Protein AF-A0A4R8FDQ2-F1 (afdb_monomer)

pLDDT: mean 70.51, std 18.21, range [40.75, 93.19]

Organism: NCBI:txid364297

InterPro domains:
  IPR002104 Integrase, catalytic domain [PF00589] (28-75)
  IPR011010 DNA breaking-rejoining enzyme, catalytic core [SSF56349] (24-78)
  IPR013762 Integrase-like, catalytic domain superfamily [G3DSA:1.10.443.10] (6-94)

Sequence (103 aa):
NFDAFMRFRSSPSQERLAENSSFKRSSFQGTQHAHGLRKTRGVALAEAGASAHQIMSWLGHQTLKEAEHYTRQASRRRAVMGEEQEQNVATPAAPVATFPKKS

Secondary structure (DSSP, 8-state):
-HHHHHHHT---------TT---------TTHHHHHHHHHHHHHHHHTT--HHHHHHHHT-SSHHHHHHHHHHHHHHHHHH-----------------PPPP-

Radius of gyration: 25.76 Å; Cα contacts (8 Å, |Δi|>4): 38; chains: 1; bounding box: 75×60×48 Å

Mean predicted aligned error: 17.6 Å

Nearest PDB structures (foldseek):
  3crx-assembly1_A  TM=7.069E-01  e=3.692E+00  Punavirus P1
  5nr5-assembly1_A  TM=4.091E-01  e=9.363E+00  Dictyostelium discoideum
  1gjt-assembly1_A  TM=2.618E-01  e=4.448E+00  Streptococcus sp. 'group G'

Structure (mmCIF, N/CA/C/O backbone):
data_AF-A0A4R8FDQ2-F1
#
_entry.id   AF-A0A4R8FDQ2-F1
#
loop_
_atom_site.group_PDB
_atom_site.id
_atom_site.type_symbol
_atom_site.label_atom_id
_atom_site.label_alt_id
_atom_site.label_comp_id
_atom_site.label_asym_id
_atom_site.label_entity_id
_atom_site.label_seq_id
_atom_site.pdbx_PDB_ins_code
_atom_site.Cartn_x
_atom_site.Cartn_y
_atom_site.Cartn_z
_atom_site.occupancy
_atom_site.B_iso_or_equiv
_atom_site.auth_seq_id
_atom_site.auth_comp_id
_atom_site.auth_asym_id
_atom_site.auth_atom_id
_atom_site.pdbx_PDB_model_num
ATOM 1 N N . ASN A 1 1 ? 18.472 -52.272 28.893 1.00 53.50 1 ASN A N 1
ATOM 2 C CA . ASN A 1 1 ? 19.619 -51.344 28.972 1.00 53.50 1 ASN A CA 1
ATOM 3 C C . ASN A 1 1 ? 19.462 -50.307 27.858 1.00 53.50 1 ASN A C 1
ATOM 5 O O . ASN A 1 1 ? 19.851 -50.558 26.727 1.00 53.50 1 ASN A O 1
ATOM 9 N N . PHE A 1 2 ? 18.756 -49.212 28.154 1.00 46.47 2 PHE A N 1
ATOM 10 C CA . PHE A 1 2 ? 18.458 -48.115 27.215 1.00 46.47 2 PHE A CA 1
ATOM 11 C C . PHE A 1 2 ? 19.713 -47.287 26.873 1.00 46.47 2 PHE A C 1
ATOM 13 O O . PHE A 1 2 ? 19.806 -46.699 25.799 1.00 46.47 2 PHE A O 1
ATOM 20 N N . ASP A 1 3 ? 20.715 -47.329 27.753 1.00 49.69 3 ASP A N 1
ATOM 21 C CA . ASP A 1 3 ? 21.975 -46.594 27.636 1.00 49.69 3 ASP A CA 1
ATOM 22 C C . ASP A 1 3 ? 22.859 -47.119 26.483 1.00 49.69 3 ASP A C 1
ATOM 24 O O . ASP A 1 3 ? 23.480 -46.350 25.752 1.00 49.69 3 ASP A O 1
ATOM 28 N N . ALA A 1 4 ? 22.809 -48.429 26.205 1.00 53.66 4 ALA A N 1
ATOM 29 C CA . ALA A 1 4 ? 23.464 -49.027 25.035 1.00 53.66 4 ALA A CA 1
ATOM 30 C C . ALA A 1 4 ? 22.795 -48.649 23.693 1.00 53.66 4 ALA A C 1
ATOM 32 O O . ALA A 1 4 ? 23.474 -48.518 22.675 1.00 53.66 4 ALA A O 1
ATOM 33 N N . PHE A 1 5 ? 21.474 -48.425 23.681 1.00 50.97 5 PHE A N 1
ATOM 34 C CA . PHE A 1 5 ? 20.727 -48.028 22.478 1.00 50.97 5 PHE A CA 1
ATOM 35 C C . PHE A 1 5 ? 21.039 -46.582 22.057 1.00 50.97 5 PHE A C 1
ATOM 37 O O . PHE A 1 5 ? 21.187 -46.298 20.868 1.00 50.97 5 PHE A O 1
ATOM 44 N N . MET A 1 6 ? 21.224 -45.676 23.024 1.00 55.00 6 MET A N 1
ATOM 45 C CA . MET A 1 6 ? 21.571 -44.273 22.761 1.00 55.00 6 MET A CA 1
ATOM 46 C C . MET A 1 6 ? 22.985 -44.084 22.189 1.00 55.00 6 MET A C 1
ATOM 48 O O . MET A 1 6 ? 23.240 -43.096 21.504 1.00 55.00 6 MET A O 1
ATOM 52 N N . ARG A 1 7 ? 23.895 -45.044 22.391 1.00 56.84 7 ARG A N 1
ATOM 53 C CA . ARG A 1 7 ? 25.272 -44.979 21.872 1.00 56.84 7 ARG A CA 1
ATOM 54 C C . ARG A 1 7 ? 25.420 -45.518 20.440 1.00 56.84 7 ARG A C 1
ATOM 56 O O . ARG A 1 7 ? 26.376 -45.161 19.760 1.00 56.84 7 ARG A O 1
ATOM 63 N N . PHE A 1 8 ? 24.454 -46.302 19.947 1.00 44.78 8 PHE A N 1
ATOM 64 C CA . PHE A 1 8 ? 24.438 -46.842 18.576 1.00 44.78 8 PHE A CA 1
ATOM 65 C C . PHE A 1 8 ? 24.071 -45.795 17.507 1.00 44.78 8 PHE A C 1
ATOM 67 O O . PHE A 1 8 ? 24.439 -45.939 16.345 1.00 44.78 8 PHE A O 1
ATOM 74 N N . ARG A 1 9 ? 23.402 -44.696 17.883 1.00 50.88 9 ARG A N 1
ATOM 75 C CA . ARG A 1 9 ? 23.103 -43.585 16.956 1.00 50.88 9 ARG A CA 1
ATOM 76 C C . ARG A 1 9 ? 24.239 -42.570 16.809 1.00 50.88 9 ARG A C 1
ATOM 78 O O . ARG A 1 9 ? 24.118 -41.657 15.998 1.00 50.88 9 ARG A O 1
ATOM 85 N N . SER A 1 10 ? 25.343 -42.747 17.532 1.00 52.59 10 SER A N 1
ATOM 86 C CA . SER A 1 10 ? 26.522 -41.883 17.448 1.00 52.59 10 SER A CA 1
ATOM 87 C C . SER A 1 10 ? 27.630 -42.555 16.636 1.00 52.59 10 SER A C 1
ATOM 89 O O . SER A 1 10 ? 28.701 -42.849 17.157 1.00 52.59 10 SER A O 1
ATOM 91 N N . SER A 1 11 ? 27.369 -42.807 15.349 1.00 40.75 11 SER A N 1
ATOM 92 C CA . SER A 1 11 ? 28.437 -42.948 14.351 1.00 40.75 11 SER A CA 1
ATOM 93 C C . SER A 1 11 ? 28.555 -41.641 13.558 1.00 40.75 11 SER A C 1
ATOM 95 O O . SER A 1 11 ? 27.596 -41.259 12.883 1.00 40.75 11 SER A O 1
ATOM 97 N N . PRO A 1 12 ? 29.709 -40.950 13.620 1.00 54.16 12 PRO A N 1
ATOM 98 C CA . PRO A 1 12 ? 29.98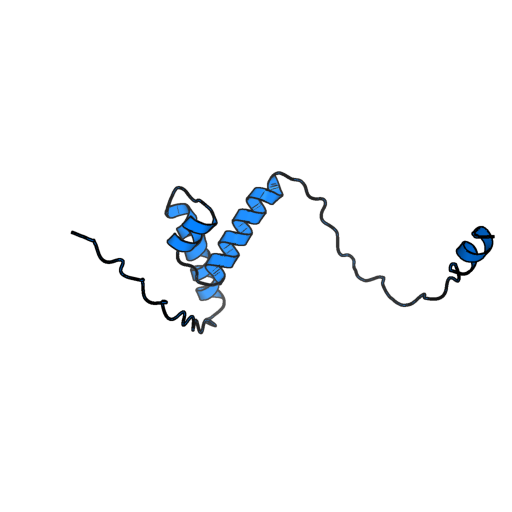0 -39.738 12.863 1.00 54.16 12 PRO A CA 1
ATOM 99 C C . PRO A 1 12 ? 30.370 -40.149 11.444 1.00 54.16 12 PRO A C 1
ATOM 101 O O . PRO A 1 12 ? 31.511 -40.500 11.168 1.00 54.16 12 PRO A O 1
ATOM 104 N N . SER A 1 13 ? 29.403 -40.185 10.535 1.00 51.81 13 SER A N 1
ATOM 105 C CA . SER A 1 13 ? 29.681 -40.447 9.121 1.00 51.81 13 SER A CA 1
ATOM 106 C C . SER A 1 13 ? 28.651 -39.762 8.238 1.00 51.81 13 SER A C 1
ATOM 108 O O . SER A 1 13 ? 27.797 -40.395 7.632 1.00 51.81 13 SER A O 1
ATOM 110 N N . GLN A 1 14 ? 28.725 -38.434 8.180 1.00 47.59 14 GLN A N 1
ATOM 111 C CA . GLN A 1 14 ? 28.471 -37.713 6.934 1.00 47.59 14 GLN A CA 1
ATOM 112 C C . GLN A 1 14 ? 29.042 -36.299 7.023 1.00 47.59 14 GLN A C 1
ATOM 114 O O . GLN A 1 14 ? 28.365 -35.310 7.282 1.00 47.59 14 GLN A O 1
ATOM 119 N N . GLU A 1 15 ? 30.341 -36.231 6.783 1.00 52.53 15 GLU A N 1
ATOM 120 C CA . GLU A 1 15 ? 30.971 -35.067 6.193 1.00 52.53 15 GLU A CA 1
ATOM 121 C C . GLU A 1 15 ? 30.586 -35.045 4.705 1.00 52.53 15 GLU A C 1
ATOM 123 O O . GLU A 1 15 ? 31.130 -35.800 3.897 1.00 52.53 15 GLU A O 1
ATOM 128 N N . ARG A 1 16 ? 29.578 -34.242 4.338 1.00 48.28 16 ARG A N 1
ATOM 129 C CA . ARG A 1 16 ? 29.372 -33.816 2.946 1.00 48.28 16 ARG A CA 1
ATOM 130 C C . ARG A 1 16 ? 28.538 -32.528 2.873 1.00 48.28 16 ARG A C 1
ATOM 132 O O . ARG A 1 16 ? 27.316 -32.558 2.885 1.00 48.28 16 ARG A O 1
ATOM 139 N N . LEU A 1 17 ? 29.255 -31.408 2.757 1.00 50.34 17 LEU A N 1
ATOM 140 C CA . LEU A 1 17 ? 28.852 -30.159 2.092 1.00 50.34 17 LEU A CA 1
ATOM 141 C C . LEU A 1 17 ? 27.563 -29.470 2.590 1.00 50.34 17 LEU A C 1
ATOM 143 O O . LEU A 1 17 ? 26.571 -29.399 1.870 1.00 50.34 17 LEU A O 1
ATOM 147 N N . ALA A 1 18 ? 27.613 -28.850 3.771 1.00 51.81 18 ALA A N 1
ATOM 148 C CA . ALA A 1 18 ? 26.618 -27.846 4.181 1.00 51.81 18 ALA A CA 1
ATOM 149 C C . ALA A 1 18 ? 27.240 -26.500 4.607 1.00 51.81 18 ALA A C 1
ATOM 151 O O . ALA A 1 18 ? 26.570 -25.655 5.198 1.00 51.81 18 ALA A O 1
ATOM 152 N N . GLU A 1 19 ? 28.504 -26.253 4.266 1.00 50.28 19 GLU A N 1
ATOM 153 C CA . GLU A 1 19 ? 29.170 -24.968 4.494 1.00 50.28 19 GLU A CA 1
ATOM 154 C C . GLU A 1 19 ? 28.892 -23.987 3.350 1.00 50.28 19 GLU A C 1
ATOM 156 O O . GLU A 1 19 ? 29.803 -23.556 2.670 1.00 50.28 19 GLU A O 1
ATOM 161 N N . ASN A 1 20 ? 27.630 -23.653 3.079 1.00 53.97 20 ASN A N 1
ATOM 162 C CA . ASN A 1 20 ? 27.304 -22.501 2.216 1.00 53.97 20 ASN A CA 1
ATOM 163 C C . ASN A 1 20 ? 26.012 -21.784 2.622 1.00 53.97 20 ASN A C 1
ATOM 165 O O . ASN A 1 20 ? 25.654 -20.758 2.046 1.00 53.97 20 ASN A O 1
ATOM 169 N N . SER A 1 21 ? 25.296 -22.263 3.637 1.00 50.06 21 SER A N 1
ATOM 170 C CA . SER A 1 21 ? 24.077 -21.603 4.093 1.00 50.06 21 SER A CA 1
ATOM 171 C C . SER A 1 21 ? 24.393 -20.643 5.232 1.00 50.06 21 SER A C 1
ATOM 173 O O . SER A 1 21 ? 23.980 -20.840 6.372 1.00 50.06 21 SER A O 1
ATOM 175 N N . SER A 1 22 ? 25.065 -19.539 4.891 1.00 47.28 22 SER A N 1
ATOM 176 C CA . SER A 1 22 ? 25.027 -18.292 5.669 1.00 47.28 22 SER A CA 1
ATOM 177 C C . SER A 1 22 ? 23.618 -17.683 5.582 1.00 47.28 22 SER A C 1
ATOM 179 O O . SER A 1 22 ? 23.410 -16.548 5.161 1.00 47.28 22 SER A O 1
ATOM 181 N N . PHE A 1 23 ? 22.596 -18.463 5.941 1.00 49.41 23 PHE A N 1
ATOM 182 C CA . PHE A 1 23 ? 21.248 -17.969 6.150 1.00 49.41 23 PHE A CA 1
ATOM 183 C C . PHE A 1 23 ? 21.252 -17.329 7.533 1.00 49.41 23 PHE A C 1
ATOM 185 O O . PHE A 1 23 ? 20.907 -17.951 8.540 1.00 49.41 23 PHE A O 1
ATOM 192 N N . LYS A 1 24 ? 21.752 -16.090 7.597 1.00 56.62 24 LYS A N 1
ATOM 193 C CA . LYS A 1 24 ? 21.672 -15.257 8.793 1.00 56.62 24 LYS A CA 1
ATOM 194 C C . LYS A 1 24 ? 20.198 -15.184 9.199 1.00 56.62 24 LYS A C 1
ATOM 196 O O . LYS A 1 24 ? 19.434 -14.426 8.610 1.00 56.62 24 LYS A O 1
ATOM 201 N N . ARG A 1 25 ? 19.794 -15.968 10.207 1.00 53.62 25 ARG A N 1
ATOM 202 C CA . ARG A 1 25 ? 18.549 -15.739 10.952 1.00 53.62 25 ARG A CA 1
ATOM 203 C C . ARG A 1 25 ? 18.680 -14.349 11.553 1.00 53.62 25 ARG A C 1
ATOM 205 O O . ARG A 1 25 ? 19.345 -14.181 12.571 1.00 53.62 25 ARG A O 1
ATOM 212 N N . SER A 1 26 ? 18.140 -13.343 10.871 1.00 59.38 26 SER A N 1
ATOM 213 C CA . SER A 1 26 ? 18.144 -11.977 11.371 1.00 59.38 26 SER A CA 1
ATOM 214 C C . SER A 1 26 ? 17.427 -11.982 12.715 1.00 59.38 26 SER A C 1
ATOM 216 O O . SER A 1 26 ? 16.243 -12.313 12.792 1.00 59.38 26 SER A O 1
ATOM 218 N N . SER A 1 27 ? 18.162 -11.664 13.776 1.00 51.91 27 SER A N 1
ATOM 219 C CA . SER A 1 27 ? 17.633 -11.435 15.114 1.00 51.91 27 SER A CA 1
ATOM 220 C C . SER A 1 27 ? 16.459 -10.455 15.029 1.00 51.91 27 SER A C 1
ATOM 222 O O . SER A 1 27 ? 16.630 -9.292 14.659 1.00 51.91 27 SER A O 1
ATOM 224 N N . PHE A 1 28 ? 15.261 -10.958 15.320 1.00 53.00 28 PHE A N 1
ATOM 225 C CA . PHE A 1 28 ? 13.979 -10.271 15.206 1.00 53.00 28 PHE A CA 1
ATOM 226 C C . PHE A 1 28 ? 13.882 -9.130 16.237 1.00 53.00 28 PHE A C 1
ATOM 228 O O . PHE A 1 28 ? 13.438 -9.318 17.365 1.00 53.00 28 PHE A O 1
ATOM 235 N N . GLN A 1 29 ? 14.343 -7.933 15.869 1.00 59.25 29 GLN A N 1
ATOM 236 C CA . G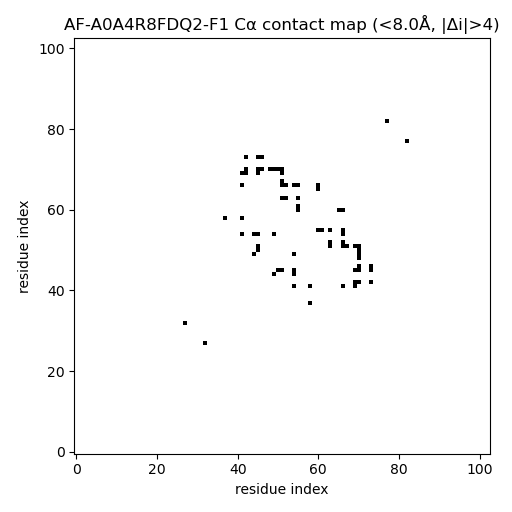LN A 1 29 ? 14.231 -6.718 16.689 1.00 59.25 29 GLN A CA 1
ATOM 237 C C . GLN A 1 29 ? 12.813 -6.121 16.578 1.00 59.25 29 GLN A C 1
ATOM 239 O O . GLN A 1 29 ? 12.502 -5.366 15.656 1.00 59.25 29 GLN A O 1
ATOM 244 N N . GLY A 1 30 ? 11.923 -6.519 17.488 1.00 54.34 30 GLY A N 1
ATOM 245 C CA . GLY A 1 30 ? 10.457 -6.529 17.346 1.00 54.34 30 GLY A CA 1
ATOM 246 C C . GLY A 1 30 ? 9.685 -5.233 17.039 1.00 54.34 30 GLY A C 1
ATOM 247 O O . GLY A 1 30 ? 8.472 -5.312 16.877 1.00 54.34 30 GLY A O 1
ATOM 248 N N . THR A 1 31 ? 10.309 -4.060 16.898 1.00 52.06 31 THR A N 1
ATOM 249 C CA . THR A 1 31 ? 9.584 -2.797 16.623 1.00 52.06 31 THR A CA 1
ATOM 250 C C . THR A 1 31 ? 9.795 -2.265 15.203 1.00 52.06 31 THR A C 1
ATOM 252 O O . THR A 1 31 ? 8.831 -1.871 14.546 1.00 52.06 31 THR A O 1
ATOM 255 N N . GLN A 1 32 ? 11.015 -2.344 14.663 1.00 56.38 32 GLN A N 1
ATOM 256 C CA . GLN A 1 32 ? 11.295 -1.998 13.260 1.00 56.38 32 GLN A CA 1
ATOM 257 C C . GLN A 1 32 ? 10.731 -3.041 12.284 1.00 56.38 32 GLN A C 1
ATOM 259 O O . GLN A 1 32 ? 10.333 -2.706 11.167 1.00 56.38 32 GLN A O 1
ATOM 264 N N . HIS A 1 33 ? 10.615 -4.297 12.726 1.00 62.09 33 HIS A N 1
ATOM 265 C CA . HIS A 1 33 ? 10.087 -5.381 11.904 1.00 62.09 33 HIS A CA 1
ATOM 266 C C . HIS A 1 33 ? 8.583 -5.247 11.654 1.00 62.09 33 HIS A C 1
ATOM 268 O O . HIS A 1 33 ? 8.163 -5.442 10.526 1.00 62.09 33 HIS A O 1
ATOM 274 N N . ALA A 1 34 ? 7.754 -4.858 12.631 1.00 73.38 34 ALA A N 1
ATOM 275 C CA . ALA A 1 34 ? 6.302 -4.773 12.418 1.00 73.38 34 ALA A CA 1
ATOM 276 C C . ALA A 1 34 ? 5.918 -3.696 11.386 1.00 73.38 34 ALA A C 1
ATOM 278 O O . ALA A 1 34 ? 5.115 -3.945 10.483 1.00 73.38 34 ALA A O 1
ATOM 279 N N . HIS A 1 35 ? 6.521 -2.507 11.488 1.00 80.88 35 HIS A N 1
ATOM 280 C CA . HIS A 1 35 ? 6.333 -1.448 10.495 1.00 80.88 35 HIS A CA 1
ATOM 281 C C . HIS A 1 35 ? 6.948 -1.837 9.142 1.00 80.88 35 HIS A C 1
ATOM 283 O O . HIS A 1 35 ? 6.316 -1.650 8.102 1.00 80.88 35 HIS A O 1
ATOM 289 N N . GLY A 1 36 ? 8.132 -2.460 9.160 1.00 83.25 36 GLY A N 1
ATOM 290 C CA . GLY A 1 36 ? 8.770 -3.019 7.970 1.00 83.25 36 GLY A CA 1
ATOM 291 C C . GLY A 1 36 ? 7.882 -4.031 7.246 1.00 83.25 36 GLY A C 1
ATOM 292 O O . GLY A 1 36 ? 7.690 -3.905 6.044 1.00 83.25 36 GLY A O 1
ATOM 293 N N . LEU A 1 37 ? 7.260 -4.961 7.974 1.00 85.62 37 LEU A N 1
ATOM 294 C CA . LEU A 1 37 ? 6.351 -5.979 7.444 1.00 85.62 37 LEU A CA 1
ATOM 295 C C . LEU A 1 37 ? 5.087 -5.367 6.825 1.00 85.62 37 LEU A C 1
ATOM 297 O O . LEU A 1 37 ? 4.631 -5.824 5.779 1.00 85.62 37 LEU A O 1
ATOM 301 N N . ARG A 1 38 ? 4.518 -4.311 7.428 1.00 88.75 38 ARG A N 1
ATOM 302 C CA . ARG A 1 38 ? 3.395 -3.587 6.800 1.00 88.75 38 ARG A CA 1
ATOM 303 C C . ARG A 1 38 ? 3.825 -2.925 5.499 1.00 88.75 38 ARG A C 1
ATOM 305 O O . ARG A 1 38 ? 3.112 -3.024 4.504 1.00 88.75 38 ARG A O 1
ATOM 312 N N . LYS A 1 39 ? 4.996 -2.287 5.498 1.00 89.06 39 LYS A N 1
ATOM 313 C CA . LYS A 1 39 ? 5.542 -1.627 4.312 1.00 89.06 39 LYS A CA 1
ATOM 314 C C . LYS A 1 39 ? 5.825 -2.627 3.193 1.00 89.06 39 LYS A C 1
ATOM 316 O O . LYS A 1 39 ? 5.414 -2.391 2.062 1.00 89.06 39 LYS A O 1
ATOM 321 N N . THR A 1 40 ? 6.476 -3.751 3.494 1.00 91.25 40 THR A N 1
ATOM 322 C CA . THR A 1 40 ? 6.763 -4.797 2.500 1.00 91.25 40 THR A CA 1
ATOM 323 C C . THR A 1 40 ? 5.479 -5.403 1.947 1.00 91.25 40 THR A C 1
ATOM 325 O O . THR A 1 40 ? 5.367 -5.572 0.737 1.00 91.25 40 THR A O 1
ATOM 328 N N . ARG A 1 41 ? 4.471 -5.646 2.793 1.00 91.56 41 ARG A N 1
ATOM 329 C CA . ARG A 1 41 ? 3.153 -6.110 2.344 1.00 91.56 41 ARG A CA 1
ATOM 330 C C . ARG A 1 41 ? 2.461 -5.109 1.417 1.00 91.56 41 ARG A C 1
ATOM 332 O O . ARG A 1 41 ? 1.909 -5.519 0.403 1.00 91.56 41 ARG A O 1
ATOM 339 N N . GLY A 1 42 ? 2.492 -3.816 1.744 1.00 92.06 42 GLY A N 1
ATOM 340 C CA . GLY A 1 42 ? 1.922 -2.763 0.896 1.00 92.06 42 GLY A CA 1
ATOM 341 C C . GLY A 1 42 ? 2.585 -2.683 -0.475 1.00 92.06 42 GLY A C 1
ATOM 342 O O . GLY A 1 42 ? 1.895 -2.588 -1.487 1.00 92.06 42 GLY A O 1
ATOM 343 N N . VAL A 1 43 ? 3.913 -2.814 -0.511 1.00 91.69 43 VAL A N 1
ATOM 344 C CA . VAL A 1 43 ? 4.681 -2.896 -1.760 1.00 91.69 43 VAL A CA 1
ATOM 345 C C . VAL A 1 43 ? 4.284 -4.130 -2.571 1.00 91.69 43 VAL A C 1
ATOM 347 O O . VAL A 1 43 ? 3.954 -3.983 -3.742 1.00 91.69 43 VAL A O 1
ATOM 350 N N . ALA A 1 44 ? 4.230 -5.313 -1.953 1.00 91.12 44 ALA A N 1
ATOM 351 C CA . ALA A 1 44 ? 3.870 -6.553 -2.643 1.00 91.12 44 ALA A CA 1
ATOM 352 C C . ALA A 1 44 ? 2.448 -6.508 -3.231 1.00 91.12 44 ALA A C 1
ATOM 354 O O . ALA A 1 44 ? 2.232 -6.925 -4.366 1.00 91.12 44 ALA A O 1
ATOM 355 N N . LEU A 1 45 ? 1.478 -5.957 -2.491 1.00 91.62 45 LEU A N 1
ATOM 356 C CA . LEU A 1 45 ? 0.110 -5.769 -2.986 1.00 91.62 45 LEU A CA 1
ATOM 357 C C . LEU A 1 45 ? 0.065 -4.801 -4.175 1.00 91.62 45 LEU A C 1
ATOM 359 O O . LEU A 1 45 ? -0.608 -5.075 -5.167 1.00 91.62 45 LEU A O 1
ATOM 363 N N . ALA A 1 46 ? 0.790 -3.684 -4.101 1.00 93.12 46 ALA A N 1
ATOM 364 C CA . ALA A 1 46 ? 0.845 -2.717 -5.193 1.00 93.12 46 ALA A CA 1
ATOM 365 C C . ALA A 1 46 ? 1.539 -3.286 -6.439 1.00 93.12 46 ALA A C 1
ATOM 367 O O . ALA A 1 46 ? 1.069 -3.075 -7.557 1.00 93.12 46 ALA A O 1
ATOM 368 N N . GLU A 1 47 ? 2.618 -4.048 -6.260 1.00 89.50 47 GLU A N 1
ATOM 369 C CA . GLU A 1 47 ? 3.321 -4.738 -7.344 1.00 89.50 47 GLU A CA 1
ATOM 370 C C . GLU A 1 47 ? 2.425 -5.783 -8.014 1.00 89.50 47 GLU A C 1
ATOM 372 O O . GLU A 1 47 ? 2.366 -5.806 -9.243 1.00 89.50 47 GLU A O 1
ATOM 377 N N . ALA A 1 48 ? 1.616 -6.509 -7.237 1.00 89.62 48 ALA A N 1
ATOM 378 C CA . ALA A 1 48 ? 0.578 -7.414 -7.735 1.00 89.62 48 ALA A CA 1
ATOM 379 C C . ALA A 1 48 ? -0.614 -6.707 -8.417 1.00 89.62 48 ALA A C 1
ATOM 381 O O . ALA A 1 48 ? -1.499 -7.375 -8.939 1.00 89.62 48 ALA A O 1
ATOM 382 N N . GLY A 1 49 ? -0.657 -5.368 -8.429 1.00 88.62 49 GLY A N 1
ATOM 383 C CA . GLY A 1 49 ? -1.711 -4.607 -9.104 1.00 88.62 49 GLY A CA 1
ATOM 384 C C . GLY A 1 49 ? -2.952 -4.327 -8.263 1.00 88.62 49 GLY A C 1
ATOM 385 O O . GLY A 1 49 ? -3.966 -3.909 -8.815 1.00 88.62 49 GLY A O 1
ATOM 386 N N . ALA A 1 50 ? -2.885 -4.507 -6.942 1.00 90.69 50 ALA A N 1
ATOM 387 C CA . ALA A 1 50 ? -3.992 -4.153 -6.064 1.00 90.69 50 ALA A CA 1
ATOM 388 C C . ALA A 1 50 ? -4.317 -2.651 -6.150 1.00 90.69 50 ALA A C 1
ATOM 390 O O . ALA A 1 50 ? -3.428 -1.792 -6.181 1.00 90.69 50 ALA A O 1
ATOM 391 N N . SER A 1 51 ? -5.608 -2.325 -6.137 1.00 92.00 51 SER A N 1
ATOM 392 C CA . SER A 1 51 ? -6.078 -0.943 -6.089 1.00 92.00 51 SER A CA 1
ATOM 393 C C . SER A 1 51 ? -5.784 -0.305 -4.727 1.00 92.00 51 SER A C 1
ATOM 395 O O . SER A 1 51 ? -5.656 -0.989 -3.708 1.00 92.00 51 SER A O 1
ATOM 397 N N . ALA A 1 52 ? -5.731 1.030 -4.676 1.00 91.94 52 ALA A N 1
ATOM 398 C CA . ALA A 1 52 ? -5.497 1.756 -3.424 1.00 91.94 52 ALA A CA 1
ATOM 399 C C . ALA A 1 52 ? -6.529 1.391 -2.337 1.00 91.94 52 ALA A C 1
ATOM 401 O O . ALA A 1 52 ? -6.172 1.240 -1.172 1.00 91.94 52 ALA A O 1
ATOM 402 N N . HIS A 1 53 ? -7.790 1.159 -2.716 1.00 92.75 53 HIS A N 1
ATOM 403 C CA . HIS A 1 53 ? -8.836 0.728 -1.786 1.00 92.75 53 HIS A CA 1
ATOM 404 C C . HIS A 1 53 ? -8.592 -0.684 -1.246 1.00 92.75 53 HIS A C 1
ATOM 406 O O . HIS A 1 53 ? -8.739 -0.903 -0.048 1.00 92.75 53 HIS A O 1
ATOM 412 N N . GLN A 1 54 ? -8.145 -1.624 -2.085 1.00 92.25 54 GLN A N 1
ATOM 413 C CA . GLN A 1 54 ? -7.788 -2.971 -1.628 1.00 92.25 54 GLN A CA 1
ATOM 414 C C . GLN A 1 54 ? -6.617 -2.923 -0.639 1.00 92.25 54 GLN A C 1
ATOM 416 O O . GLN A 1 54 ? -6.682 -3.531 0.428 1.00 92.25 54 GLN A O 1
ATOM 421 N N . ILE A 1 55 ? -5.570 -2.154 -0.947 1.00 92.38 55 ILE A N 1
ATOM 422 C CA . ILE A 1 55 ? -4.421 -1.961 -0.049 1.00 92.38 55 ILE A CA 1
ATOM 423 C C . ILE A 1 55 ? -4.872 -1.342 1.282 1.00 92.38 55 ILE A C 1
ATOM 425 O O . ILE A 1 55 ? -4.433 -1.774 2.348 1.00 92.38 55 ILE A O 1
ATOM 429 N N . MET A 1 56 ? -5.789 -0.375 1.232 1.00 93.06 56 MET A N 1
ATOM 430 C CA . MET A 1 56 ? -6.365 0.266 2.413 1.00 93.06 56 MET A CA 1
ATOM 431 C C . MET A 1 56 ? -7.123 -0.732 3.295 1.00 93.06 56 MET A C 1
ATOM 433 O O . MET A 1 56 ? -6.876 -0.767 4.498 1.00 93.06 56 MET A O 1
ATOM 437 N N . SER A 1 57 ? -7.964 -1.593 2.709 1.00 92.81 57 SER A N 1
ATOM 438 C CA . SER A 1 57 ? -8.679 -2.651 3.438 1.00 92.81 57 SER A CA 1
ATOM 439 C C . SER A 1 57 ? -7.731 -3.652 4.103 1.00 92.81 57 SER A C 1
ATOM 441 O O . SER A 1 57 ? -7.988 -4.094 5.219 1.00 92.81 57 SER A O 1
ATOM 443 N N . TRP A 1 58 ? -6.618 -3.995 3.448 1.00 89.50 58 TRP A N 1
ATOM 444 C CA . TRP A 1 58 ? -5.648 -4.960 3.972 1.00 89.50 58 TRP A CA 1
ATOM 445 C C . TRP A 1 58 ? -4.730 -4.403 5.065 1.00 89.50 58 TRP A C 1
ATOM 447 O O . TRP A 1 58 ? -4.308 -5.155 5.946 1.00 89.50 58 TRP A O 1
ATOM 457 N N . LEU A 1 59 ? -4.366 -3.121 4.986 1.00 89.50 59 LEU A N 1
ATOM 458 C CA . LEU A 1 59 ? -3.402 -2.491 5.896 1.00 89.50 59 LEU A CA 1
ATOM 459 C C . LEU A 1 59 ? -4.056 -1.632 6.985 1.00 89.50 59 LEU A C 1
ATOM 461 O O . LEU A 1 59 ? -3.392 -1.307 7.971 1.00 89.50 59 LEU A O 1
ATOM 465 N N . GLY A 1 60 ? -5.336 -1.284 6.825 1.00 90.25 60 GLY A N 1
ATOM 466 C CA . GLY A 1 60 ? -6.063 -0.409 7.742 1.00 90.25 60 GLY A CA 1
ATOM 467 C C . GLY A 1 60 ? -5.585 1.042 7.681 1.00 90.25 60 GLY A C 1
ATOM 468 O O . GLY A 1 60 ? -5.541 1.714 8.710 1.00 90.25 60 GLY A O 1
ATOM 469 N N . HIS A 1 61 ? -5.172 1.517 6.502 1.00 90.62 61 HIS A N 1
ATOM 470 C CA . HIS A 1 61 ? -4.780 2.915 6.318 1.00 90.62 61 HIS A CA 1
ATOM 471 C C . HIS A 1 61 ? -5.982 3.838 6.522 1.00 90.62 61 HIS A C 1
ATOM 473 O O . HIS A 1 61 ? -7.050 3.605 5.964 1.00 90.62 61 HIS A O 1
ATOM 479 N N . GLN A 1 62 ? -5.796 4.902 7.303 1.00 86.94 62 GLN A N 1
ATOM 480 C CA . GLN A 1 62 ? -6.851 5.890 7.553 1.00 86.94 62 GLN A CA 1
ATOM 481 C C . GLN A 1 62 ? -7.029 6.854 6.380 1.00 86.94 62 GLN A C 1
ATOM 483 O O . GLN A 1 62 ? -8.091 7.447 6.217 1.00 86.94 62 GLN A O 1
ATOM 488 N N . THR A 1 63 ? -5.984 7.030 5.569 1.00 90.06 63 THR A N 1
ATOM 489 C CA . THR A 1 63 ? -5.987 7.991 4.469 1.00 90.06 63 THR A CA 1
ATOM 490 C C . THR A 1 63 ? -5.699 7.311 3.140 1.00 90.06 63 THR A C 1
ATOM 492 O O . THR A 1 63 ? -4.854 6.420 3.032 1.00 90.06 63 THR A O 1
ATOM 495 N N . LEU A 1 64 ? -6.364 7.794 2.091 1.00 91.31 64 LEU A N 1
ATOM 496 C CA . LEU A 1 64 ? -6.139 7.326 0.725 1.00 91.31 64 LEU A CA 1
ATOM 497 C C . LEU A 1 64 ? -4.704 7.608 0.255 1.00 91.31 64 LEU A C 1
ATOM 499 O O . LEU A 1 64 ? -4.108 6.798 -0.450 1.00 91.31 64 LEU A O 1
ATOM 503 N N . LYS A 1 65 ? -4.118 8.722 0.708 1.00 91.44 65 LYS A N 1
ATOM 504 C CA . LYS A 1 65 ? -2.763 9.156 0.348 1.00 91.44 65 LYS A CA 1
ATOM 505 C C . LYS A 1 65 ? -1.693 8.118 0.702 1.00 91.44 65 LYS A C 1
ATOM 507 O O . LYS A 1 65 ? -0.742 7.944 -0.057 1.00 91.44 65 LYS A O 1
ATOM 512 N N . GLU A 1 66 ? -1.847 7.425 1.830 1.00 89.19 66 GLU A N 1
ATOM 513 C CA . GLU A 1 66 ? 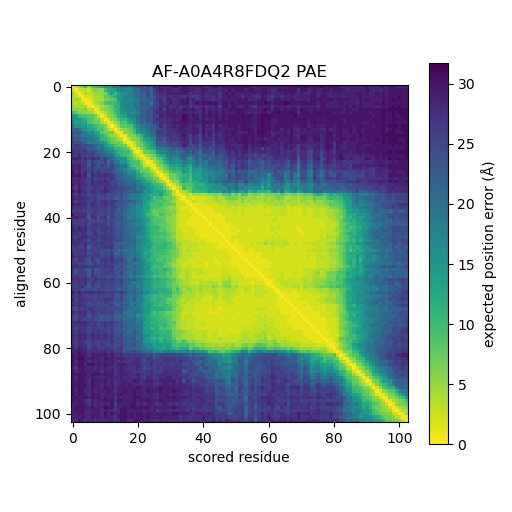-0.926 6.359 2.243 1.00 89.19 66 GLU A CA 1
ATOM 514 C C . GLU A 1 66 ? -1.008 5.143 1.316 1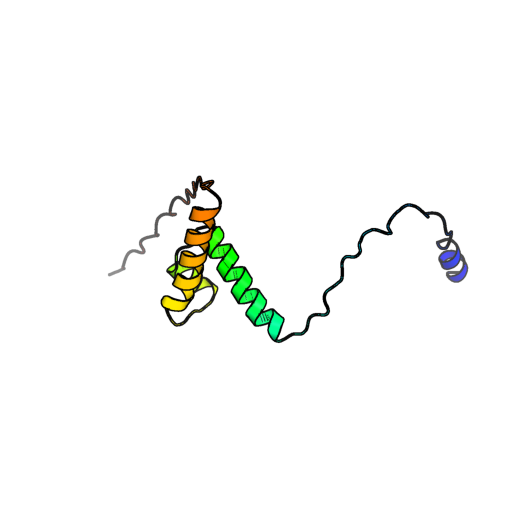.00 89.19 66 GLU A C 1
ATOM 516 O O . GLU A 1 66 ? 0.021 4.596 0.927 1.00 89.19 66 GLU A O 1
ATOM 521 N N . ALA A 1 67 ? -2.214 4.751 0.900 1.00 89.94 67 ALA A N 1
ATOM 522 C CA . ALA A 1 67 ? -2.397 3.644 -0.033 1.00 89.94 67 ALA A CA 1
ATOM 523 C C . ALA A 1 67 ? -1.927 4.001 -1.456 1.00 89.94 67 ALA A C 1
ATOM 525 O O . ALA A 1 67 ? -1.254 3.205 -2.111 1.00 89.94 67 ALA A O 1
ATOM 526 N N . GLU A 1 68 ? -2.214 5.222 -1.914 1.00 93.19 68 GLU A N 1
ATOM 527 C CA . GLU A 1 68 ? -1.751 5.737 -3.208 1.00 93.19 68 GLU A CA 1
ATOM 528 C C . GLU A 1 68 ? -0.230 5.829 -3.306 1.00 93.19 68 GLU A C 1
ATOM 530 O O . GLU A 1 68 ? 0.333 5.703 -4.392 1.00 93.19 68 GLU A O 1
ATOM 535 N N . HIS A 1 69 ? 0.460 6.060 -2.189 1.00 93.19 69 HIS A N 1
ATOM 536 C CA . HIS A 1 69 ? 1.917 6.082 -2.184 1.00 93.19 69 HIS A CA 1
ATOM 537 C C . HIS A 1 69 ? 2.496 4.766 -2.726 1.00 93.19 69 HIS A C 1
ATOM 539 O O . HIS A 1 69 ? 3.402 4.794 -3.563 1.00 93.19 69 HIS A O 1
ATOM 545 N N . TYR A 1 70 ? 1.934 3.627 -2.309 1.00 92.06 70 TYR A N 1
ATOM 546 C CA . TYR A 1 70 ? 2.375 2.311 -2.766 1.00 92.06 70 TYR A CA 1
ATOM 547 C C . TYR A 1 70 ? 2.058 2.075 -4.242 1.00 92.06 70 TYR A C 1
ATOM 549 O O . TYR A 1 70 ? 2.934 1.634 -4.986 1.00 92.06 70 TYR A O 1
ATOM 557 N N . THR A 1 71 ? 0.849 2.419 -4.696 1.00 91.81 71 THR A N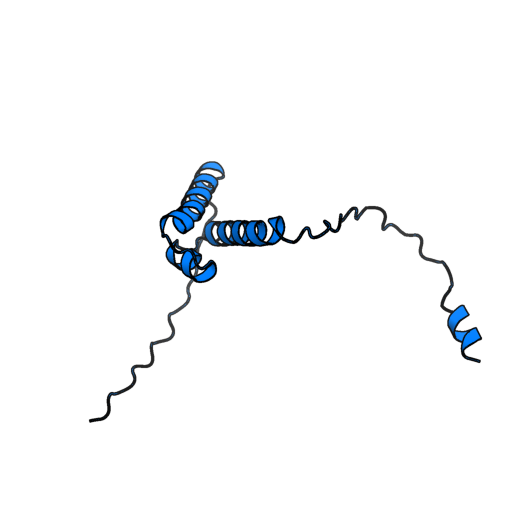 1
ATOM 558 C CA . THR A 1 71 ? 0.464 2.234 -6.105 1.00 91.81 71 THR A CA 1
ATOM 559 C C . THR A 1 71 ? 1.309 3.104 -7.033 1.00 91.81 71 THR A C 1
ATOM 561 O O . THR A 1 71 ? 1.854 2.599 -8.008 1.00 91.81 71 THR A O 1
ATOM 564 N N . ARG A 1 72 ? 1.533 4.380 -6.688 1.00 92.44 72 ARG A N 1
ATOM 565 C CA . ARG A 1 72 ? 2.406 5.291 -7.452 1.00 92.44 72 ARG A CA 1
ATOM 566 C C . ARG A 1 72 ? 3.849 4.792 -7.506 1.00 92.44 72 ARG A C 1
ATOM 568 O O . ARG A 1 72 ? 4.503 4.923 -8.541 1.00 92.44 72 ARG A O 1
ATOM 575 N N . GLN A 1 73 ? 4.360 4.237 -6.405 1.00 90.88 73 GLN A N 1
ATOM 576 C CA . GLN A 1 73 ? 5.701 3.656 -6.374 1.00 90.88 73 GLN A CA 1
ATOM 577 C C . GLN A 1 73 ? 5.797 2.433 -7.294 1.00 90.88 73 GLN A C 1
ATOM 579 O O . GLN A 1 73 ? 6.760 2.333 -8.055 1.00 90.88 73 GLN A O 1
ATOM 584 N N . ALA A 1 74 ? 4.803 1.543 -7.264 1.00 89.75 74 ALA A N 1
ATOM 585 C CA . ALA A 1 74 ? 4.745 0.384 -8.149 1.00 89.75 74 ALA A CA 1
ATOM 586 C C . ALA A 1 74 ? 4.641 0.802 -9.625 1.00 89.75 74 ALA A C 1
ATOM 588 O O . ALA A 1 74 ? 5.422 0.325 -10.443 1.00 89.75 74 ALA A O 1
ATOM 589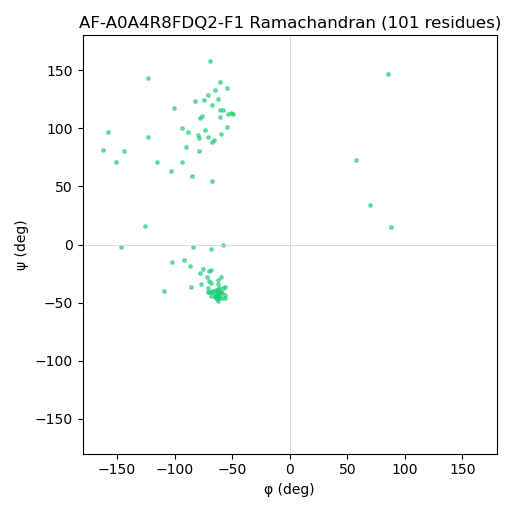 N N . SER A 1 75 ? 3.769 1.758 -9.962 1.00 87.62 75 SER A N 1
ATOM 590 C CA . SER A 1 75 ? 3.649 2.300 -11.323 1.00 87.62 75 SER A CA 1
ATOM 591 C C . SER A 1 75 ? 4.959 2.910 -11.820 1.00 87.62 75 SER A C 1
ATOM 593 O O . SER A 1 75 ? 5.363 2.659 -12.950 1.00 87.62 75 SER A O 1
ATOM 595 N N . ARG A 1 76 ? 5.671 3.659 -10.965 1.00 88.94 76 ARG A N 1
ATOM 596 C CA . ARG A 1 76 ? 6.991 4.206 -11.309 1.00 88.94 76 ARG A CA 1
ATOM 597 C C . ARG A 1 76 ? 8.004 3.099 -11.592 1.00 88.94 76 ARG A C 1
ATOM 599 O O . ARG A 1 76 ? 8.779 3.227 -12.529 1.00 88.94 76 ARG A O 1
ATOM 606 N N . ARG A 1 77 ? 8.017 2.034 -10.786 1.00 86.81 77 ARG A N 1
ATOM 607 C CA . ARG A 1 77 ? 8.912 0.889 -11.011 1.00 86.81 77 ARG A CA 1
ATOM 608 C C . ARG A 1 77 ? 8.598 0.193 -12.330 1.00 86.81 77 ARG A C 1
ATOM 610 O O . ARG A 1 77 ? 9.524 -0.056 -13.086 1.00 86.81 77 ARG A O 1
ATOM 617 N N . ARG A 1 78 ? 7.321 -0.047 -12.641 1.00 84.50 78 ARG A N 1
ATOM 618 C CA . ARG A 1 78 ? 6.907 -0.648 -13.923 1.00 84.50 78 ARG A CA 1
ATOM 619 C C . ARG A 1 78 ? 7.365 0.184 -15.118 1.00 84.50 78 ARG A C 1
ATOM 621 O O . ARG A 1 78 ? 8.006 -0.352 -16.010 1.00 84.50 78 ARG A O 1
ATOM 628 N N . ALA A 1 79 ? 7.163 1.500 -15.056 1.00 85.31 79 ALA A N 1
ATOM 629 C CA . ALA A 1 79 ? 7.603 2.415 -16.108 1.00 85.31 79 ALA A CA 1
ATOM 630 C C . ALA A 1 79 ? 9.127 2.393 -16.345 1.00 85.31 79 ALA A C 1
ATOM 632 O O . ALA A 1 79 ? 9.576 2.683 -17.448 1.00 85.31 79 ALA A O 1
ATOM 633 N N . VAL A 1 80 ? 9.926 2.070 -15.320 1.00 88.12 80 VAL A N 1
ATOM 634 C CA . VAL A 1 80 ? 11.391 1.962 -15.432 1.00 88.12 80 VAL A CA 1
ATOM 635 C C . VAL A 1 80 ? 11.832 0.577 -15.915 1.00 88.12 80 VAL A C 1
ATOM 637 O O . VAL A 1 80 ? 12.809 0.487 -16.651 1.00 88.12 80 VAL A O 1
ATOM 640 N N . MET A 1 81 ? 11.145 -0.492 -15.502 1.00 79.06 81 MET A N 1
ATOM 641 C CA . MET A 1 81 ? 11.578 -1.875 -15.753 1.00 79.06 81 MET A CA 1
ATOM 642 C C . MET A 1 81 ? 11.003 -2.489 -17.043 1.00 79.06 81 MET A C 1
ATOM 644 O O . MET A 1 81 ? 11.520 -3.510 -17.485 1.00 79.06 81 MET A O 1
ATOM 648 N N . GLY A 1 82 ? 9.994 -1.871 -17.669 1.00 63.31 82 GLY A N 1
ATOM 649 C CA . GLY A 1 82 ? 9.316 -2.418 -18.850 1.00 63.31 82 GLY A CA 1
ATOM 650 C C . GLY A 1 82 ? 8.181 -3.385 -18.483 1.00 63.31 82 GLY A C 1
ATOM 651 O O . GLY A 1 82 ? 8.213 -4.047 -17.448 1.00 63.31 82 GLY A O 1
ATOM 652 N N . GLU A 1 83 ? 7.130 -3.394 -19.302 1.00 59.00 83 GLU A N 1
ATOM 653 C CA . GLU A 1 83 ? 5.833 -4.021 -19.020 1.00 59.00 83 GLU A CA 1
ATOM 654 C C . GLU A 1 83 ? 5.875 -5.557 -19.168 1.00 59.00 83 GLU A C 1
ATOM 656 O O . GLU A 1 83 ? 5.886 -6.074 -20.280 1.00 59.00 83 GLU A O 1
ATOM 661 N N . GLU A 1 84 ? 5.777 -6.299 -18.065 1.00 56.41 84 GLU A N 1
ATOM 662 C CA . GLU A 1 84 ? 5.147 -7.626 -18.068 1.00 56.41 84 GLU A CA 1
ATOM 663 C C . GLU A 1 84 ? 4.011 -7.614 -17.045 1.00 56.41 84 GLU A C 1
ATOM 665 O O . GLU A 1 84 ? 4.223 -7.836 -15.854 1.00 56.41 84 GLU A O 1
ATOM 670 N N . GLN A 1 85 ? 2.794 -7.298 -17.499 1.00 51.50 85 GLN A N 1
ATOM 671 C CA . GLN A 1 85 ? 1.572 -7.524 -16.727 1.00 51.50 85 GLN A CA 1
ATOM 672 C C . GLN A 1 85 ? 0.402 -7.928 -17.631 1.00 51.50 85 GLN A C 1
ATOM 674 O O . GLN A 1 85 ? -0.494 -7.142 -17.930 1.00 51.50 85 GLN A O 1
ATOM 679 N N . GLU A 1 86 ? 0.365 -9.208 -18.001 1.00 49.50 86 GLU A N 1
ATOM 68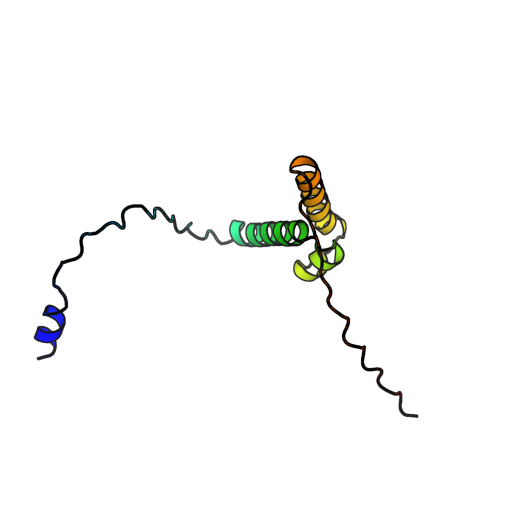0 C CA . GLU A 1 86 ? -0.899 -9.890 -18.282 1.00 49.50 86 GLU A CA 1
ATOM 681 C C . GLU A 1 86 ? -1.638 -10.104 -16.954 1.00 49.50 86 GLU A C 1
ATOM 683 O O . GLU A 1 86 ? -1.432 -11.084 -16.242 1.00 49.50 86 GLU A O 1
ATOM 688 N N . GLN A 1 87 ? -2.502 -9.160 -16.579 1.00 54.66 87 GLN A N 1
ATOM 689 C CA . GLN A 1 87 ? -3.455 -9.370 -15.491 1.00 54.66 87 GLN A CA 1
ATOM 690 C C . GLN A 1 87 ? -4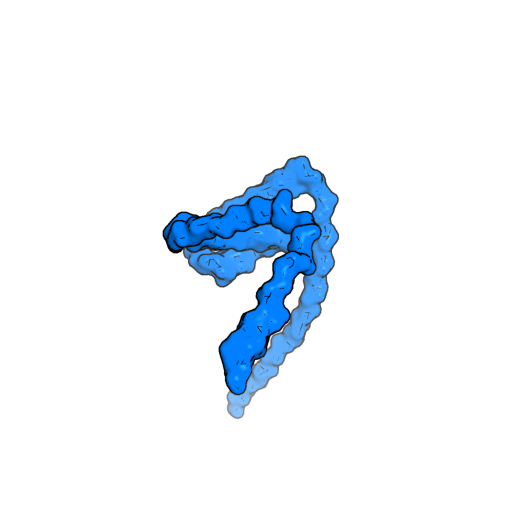.754 -9.956 -16.051 1.00 54.66 87 GLN A C 1
ATOM 692 O O . GLN A 1 87 ? -5.724 -9.243 -16.297 1.00 54.66 87 GLN A O 1
ATOM 697 N N . ASN A 1 88 ? -4.789 -11.277 -16.224 1.00 54.59 88 ASN A N 1
ATOM 698 C CA . ASN A 1 88 ? -6.045 -12.020 -16.236 1.00 54.59 88 ASN A CA 1
ATOM 699 C C . ASN A 1 88 ? -6.376 -12.412 -14.791 1.00 54.59 88 ASN A C 1
ATOM 701 O O . ASN A 1 88 ? -5.867 -13.403 -14.274 1.00 54.59 88 ASN A O 1
ATOM 705 N N . VAL A 1 89 ? -7.222 -11.621 -14.129 1.00 53.50 89 VAL A N 1
ATOM 706 C CA . VAL A 1 89 ? -7.896 -12.050 -12.897 1.00 53.50 89 VAL A CA 1
ATOM 707 C C . VAL A 1 89 ? -9.392 -12.103 -13.174 1.00 53.50 89 VAL A C 1
ATOM 709 O O . VAL A 1 89 ? -10.178 -11.273 -12.722 1.00 53.50 89 VAL A O 1
ATOM 712 N N . ALA A 1 90 ? -9.793 -13.090 -13.975 1.00 51.53 90 ALA A N 1
ATOM 713 C CA . ALA A 1 90 ? -11.169 -13.549 -13.996 1.00 51.53 90 ALA A CA 1
ATOM 714 C C . ALA A 1 90 ? -11.504 -14.181 -12.634 1.00 51.53 90 ALA A C 1
ATOM 716 O O . ALA A 1 90 ? -11.357 -15.382 -12.432 1.00 51.53 90 ALA A O 1
ATOM 717 N N . THR A 1 91 ? -11.988 -13.370 -11.697 1.00 52.00 91 THR A N 1
ATOM 718 C CA . THR A 1 91 ? -12.893 -13.869 -10.660 1.00 52.00 91 THR A CA 1
ATOM 719 C C . THR A 1 91 ? -14.304 -13.613 -11.180 1.00 52.00 91 THR A C 1
ATOM 721 O O . THR A 1 91 ? -14.757 -12.467 -11.105 1.00 52.00 91 THR A O 1
ATOM 724 N N . PRO A 1 92 ? -15.020 -14.606 -11.747 1.00 54.06 92 PRO A N 1
ATOM 725 C CA . PRO A 1 92 ? -16.441 -14.429 -11.987 1.00 54.06 92 PRO A CA 1
ATOM 726 C C . PRO A 1 92 ? -17.098 -14.196 -10.628 1.00 54.06 92 PRO A C 1
ATOM 728 O O . PRO A 1 92 ? -17.040 -15.041 -9.733 1.00 54.06 92 PRO A O 1
ATOM 731 N N . ALA A 1 93 ? -17.658 -13.000 -10.464 1.00 51.53 93 ALA A N 1
ATOM 732 C CA . ALA A 1 93 ? -18.466 -12.639 -9.319 1.00 51.53 93 ALA A CA 1
ATOM 733 C C . ALA A 1 93 ? -19.546 -13.712 -9.136 1.00 51.53 93 ALA A C 1
ATOM 735 O O . ALA A 1 93 ? -20.425 -13.873 -9.983 1.00 51.53 93 ALA A O 1
ATOM 736 N N . ALA A 1 94 ? -19.460 -14.465 -8.039 1.00 51.88 94 ALA A N 1
ATOM 737 C CA . ALA A 1 94 ? -20.571 -15.290 -7.601 1.00 51.88 94 ALA A CA 1
ATOM 738 C C . ALA A 1 94 ? -21.806 -14.377 -7.457 1.00 51.88 94 ALA A C 1
ATOM 740 O O . ALA A 1 94 ? -21.675 -13.271 -6.918 1.00 51.88 94 ALA A O 1
ATOM 741 N N . PRO A 1 95 ? -22.987 -14.780 -7.960 1.00 57.06 95 PRO A N 1
ATOM 742 C CA . PRO A 1 95 ? -24.163 -13.927 -7.927 1.00 57.06 95 PRO A CA 1
ATOM 743 C C . PRO A 1 95 ? -24.536 -13.630 -6.473 1.00 57.06 95 PRO A C 1
ATOM 745 O O . PRO A 1 95 ? -24.715 -14.542 -5.665 1.00 57.06 95 PRO A O 1
ATOM 748 N N . VAL A 1 96 ? -24.647 -12.340 -6.142 1.00 60.09 96 VAL A N 1
ATOM 749 C CA . VAL A 1 96 ? -25.213 -11.865 -4.876 1.00 60.09 96 VAL A CA 1
ATOM 750 C C . VAL A 1 96 ? -26.594 -12.498 -4.715 1.00 60.09 96 VAL A C 1
ATOM 752 O O . VAL A 1 96 ? -27.519 -12.212 -5.476 1.00 60.09 96 VAL A O 1
ATOM 755 N N . ALA A 1 97 ? -26.726 -13.390 -3.732 1.00 60.94 97 ALA A N 1
ATOM 756 C CA . ALA A 1 97 ? -28.009 -13.942 -3.339 1.00 60.94 97 ALA A CA 1
ATOM 757 C C . ALA A 1 97 ? -28.907 -12.782 -2.886 1.00 60.94 97 ALA A C 1
ATOM 759 O O . ALA A 1 97 ? -28.667 -12.137 -1.865 1.00 60.94 97 ALA A O 1
ATOM 760 N N . THR A 1 98 ? -29.925 -12.488 -3.691 1.00 62.56 98 THR A N 1
ATOM 761 C CA . THR A 1 98 ? -30.939 -11.488 -3.368 1.00 62.56 98 THR A CA 1
ATOM 762 C C . THR A 1 98 ? -31.899 -12.126 -2.370 1.00 62.56 98 THR A C 1
ATOM 764 O O . THR A 1 98 ? -32.645 -13.036 -2.723 1.00 62.56 98 THR A O 1
ATOM 7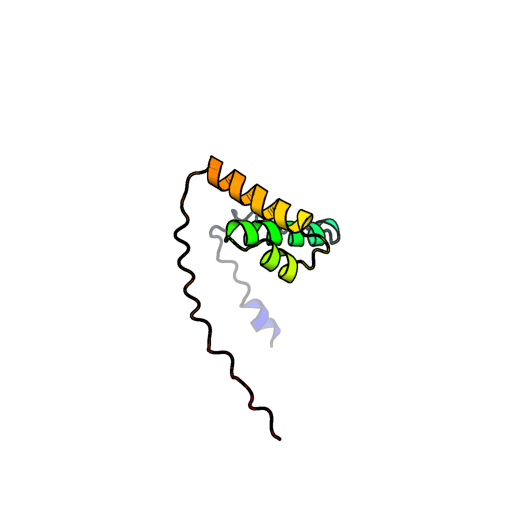67 N N . PHE A 1 99 ? -31.861 -11.694 -1.110 1.00 64.00 99 PHE A N 1
ATOM 768 C CA . PHE A 1 99 ? -32.824 -12.140 -0.103 1.00 64.00 99 PHE A CA 1
ATOM 769 C C . PHE A 1 99 ? -34.183 -11.459 -0.349 1.00 64.00 99 PHE A C 1
ATOM 771 O O . PHE A 1 99 ? -34.234 -10.225 -0.380 1.00 64.00 99 PHE A O 1
ATOM 778 N N . PRO A 1 100 ? -35.292 -12.206 -0.515 1.00 64.81 100 PRO A N 1
ATOM 779 C CA . PRO A 1 100 ? -36.607 -11.600 -0.675 1.00 64.81 100 PRO A CA 1
ATOM 780 C C . PRO A 1 100 ? -37.069 -10.989 0.655 1.00 64.81 100 PRO A C 1
ATOM 782 O O . PRO A 1 100 ? -37.072 -11.655 1.692 1.00 64.81 100 PRO A O 1
ATOM 785 N N . LYS A 1 101 ? -37.485 -9.717 0.627 1.00 58.75 101 LYS A N 1
ATOM 786 C CA . LYS A 1 101 ? -38.195 -9.095 1.751 1.00 58.75 101 LYS A CA 1
ATOM 787 C C . LYS A 1 101 ? -39.567 -9.753 1.875 1.00 58.75 101 LYS A C 1
ATOM 789 O O . LYS A 1 101 ? -40.349 -9.714 0.929 1.00 58.75 101 LYS A O 1
ATOM 794 N N . LYS A 1 102 ? -39.840 -10.369 3.025 1.00 59.28 102 LYS A N 1
ATOM 795 C CA . LYS A 1 102 ? -41.167 -10.892 3.358 1.00 59.28 102 LYS A CA 1
ATOM 796 C C . LYS A 1 102 ? -42.035 -9.747 3.886 1.00 59.28 102 LYS A C 1
ATOM 798 O O . LYS A 1 102 ? -41.621 -9.067 4.825 1.00 59.28 102 LYS A O 1
ATOM 803 N N . SER A 1 103 ? -43.172 -9.543 3.227 1.00 58.75 103 SER A N 1
ATOM 804 C CA . SER A 1 103 ? -44.319 -8.747 3.675 1.00 58.75 103 SER A CA 1
ATOM 805 C C . SER A 1 103 ? -45.125 -9.491 4.732 1.00 58.75 103 SER A C 1
ATOM 807 O O . SER A 1 103 ? -45.124 -10.746 4.677 1.00 58.75 103 SER A O 1
#

Foldseek 3Di:
DVVVVVVVVPDPDDPDDPPPPPVPPPDCPPPVVVVVVLVVVLLVCLLVPHDLVRNCVVNVDPDSVVSVVNNVVNVVVCVVPDDDDPPPPPPPPDDDPDDDDDD

Solvent-accessible surface area (backbone atoms only — not comparable to full-atom values): 6842 Å² total; per-residue (Å²): 122,69,70,66,59,66,56,69,75,68,67,95,81,79,93,74,89,75,93,77,74,82,70,74,78,71,80,80,60,77,66,66,49,58,58,46,51,53,52,54,50,45,43,52,41,19,64,74,63,46,51,47,66,56,48,23,71,75,69,66,55,92,46,69,68,68,28,41,50,32,39,54,50,32,54,53,49,40,75,72,71,57,89,86,75,89,80,82,77,87,72,80,75,75,78,78,82,79,79,80,83,83,130